Protein AF-A0A966RBQ0-F1 (afdb_monomer_lite)

Secondary structure (DSSP, 8-state):
------------PPPHHHHHHHHHHHHHHHHHHHHHHS-HHHHHHHHHHHHHHHHHEETTTTEE----TT---HHHHHHHHHHHHHTT--GGGS-HHHHHHHHHHH-TTGGGGGT--GGGG-PPPP-

pLDDT: mean 72.04, std 16.11, range [38.69, 93.88]

Structure (mmCIF, N/CA/C/O backbone):
data_AF-A0A966RBQ0-F1
#
_entry.id   AF-A0A966RBQ0-F1
#
loop_
_atom_site.group_PDB
_atom_site.id
_atom_site.type_symbol
_atom_site.label_atom_id
_atom_site.label_alt_id
_atom_site.label_comp_id
_atom_site.label_asym_id
_atom_site.label_entity_id
_atom_site.label_seq_id
_atom_site.pdbx_PDB_ins_code
_atom_site.Cartn_x
_atom_site.Cartn_y
_atom_site.Cartn_z
_atom_site.occupancy
_atom_site.B_iso_or_equiv
_atom_site.auth_seq_id
_atom_site.auth_comp_id
_atom_site.auth_asym_id
_atom_site.auth_atom_id
_atom_site.pdbx_PDB_model_num
ATOM 1 N N . MET A 1 1 ? 1.051 42.892 -63.790 1.00 42.59 1 MET A N 1
ATOM 2 C CA . MET A 1 1 ? 1.533 41.496 -63.712 1.00 42.59 1 MET A CA 1
ATOM 3 C C . MET A 1 1 ? 2.844 41.574 -62.941 1.00 42.59 1 MET A C 1
ATOM 5 O O . MET A 1 1 ? 3.764 42.175 -63.461 1.00 42.59 1 MET A O 1
ATOM 9 N N . GLN A 1 2 ? 2.774 41.602 -61.606 1.00 45.09 2 GLN A N 1
ATOM 10 C CA . GLN A 1 2 ? 2.936 40.463 -60.684 1.00 45.09 2 GLN A CA 1
ATOM 11 C C . GLN A 1 2 ?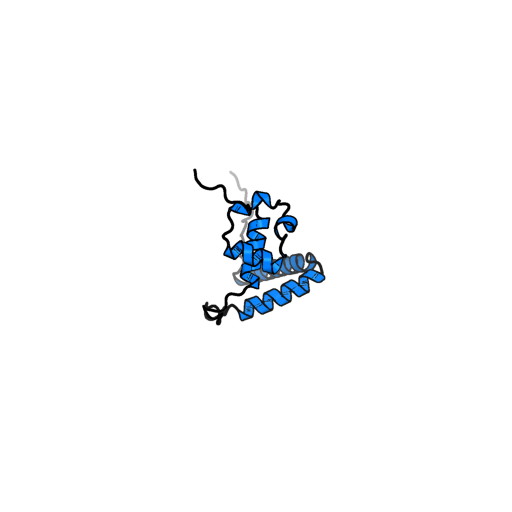 4.239 39.694 -60.913 1.00 45.09 2 GLN A C 1
ATOM 13 O O . GLN A 1 2 ? 4.284 38.863 -61.804 1.00 45.09 2 GLN A O 1
ATOM 18 N N . ASP A 1 3 ? 5.225 39.946 -60.051 1.00 44.16 3 ASP A N 1
ATOM 19 C CA . ASP A 1 3 ? 6.292 39.003 -59.716 1.00 44.16 3 ASP A CA 1
ATOM 20 C C . ASP A 1 3 ? 6.643 39.190 -58.233 1.00 44.16 3 ASP A C 1
ATOM 22 O O . ASP A 1 3 ? 7.469 40.015 -57.848 1.00 44.16 3 ASP A O 1
ATOM 26 N N . THR A 1 4 ? 5.945 38.456 -57.369 1.00 47.06 4 THR A N 1
ATOM 27 C CA . THR A 1 4 ? 6.317 38.262 -55.963 1.00 47.06 4 THR A CA 1
ATOM 28 C C . THR A 1 4 ? 6.959 36.888 -55.837 1.00 47.06 4 THR A C 1
ATOM 30 O O . THR A 1 4 ? 6.258 35.886 -55.707 1.00 47.06 4 THR A O 1
ATOM 33 N N . GLN A 1 5 ? 8.292 36.831 -55.872 1.00 46.62 5 GLN A N 1
ATOM 34 C CA . GLN A 1 5 ? 9.033 35.660 -55.404 1.00 46.62 5 GLN A CA 1
ATOM 35 C C . GLN A 1 5 ? 9.070 35.688 -53.871 1.00 46.62 5 GLN A C 1
ATOM 37 O O . GLN A 1 5 ? 9.837 36.435 -53.268 1.00 46.62 5 GLN A O 1
ATOM 42 N N . GLY A 1 6 ? 8.208 34.895 -53.236 1.00 47.06 6 GLY A N 1
ATOM 43 C CA . GLY A 1 6 ? 8.361 34.538 -51.825 1.00 47.06 6 GLY A CA 1
ATOM 44 C C . GLY A 1 6 ? 9.437 33.454 -51.673 1.00 47.06 6 GLY A C 1
ATOM 45 O O . GLY A 1 6 ? 9.530 32.581 -52.539 1.00 47.06 6 GLY A O 1
ATOM 46 N N . PRO A 1 7 ? 10.265 33.476 -50.612 1.00 49.62 7 PRO A N 1
ATOM 47 C CA . PRO A 1 7 ? 11.301 32.470 -50.422 1.00 49.62 7 PRO A CA 1
ATOM 48 C C . PRO A 1 7 ? 10.670 31.096 -50.168 1.00 49.62 7 PRO A C 1
ATOM 50 O O . PRO A 1 7 ? 9.808 30.942 -49.300 1.00 49.62 7 PRO A O 1
ATOM 53 N N . LEU A 1 8 ? 11.122 30.094 -50.929 1.00 49.16 8 LEU A N 1
ATOM 54 C CA . LEU A 1 8 ? 10.818 28.689 -50.684 1.00 49.16 8 LEU A CA 1
ATOM 55 C C . LEU A 1 8 ? 11.269 28.325 -49.265 1.00 49.16 8 LEU A C 1
ATOM 57 O O . LEU A 1 8 ? 12.461 28.199 -48.989 1.00 49.16 8 LEU A O 1
ATOM 61 N N . PHE A 1 9 ? 10.307 28.107 -48.370 1.00 48.16 9 PHE A N 1
ATOM 62 C CA . PHE A 1 9 ? 10.542 27.376 -47.133 1.00 48.16 9 PHE A CA 1
ATOM 63 C C . PHE A 1 9 ? 10.819 25.912 -47.489 1.00 48.16 9 PHE A C 1
ATOM 65 O O . PHE A 1 9 ? 9.930 25.065 -47.493 1.00 48.16 9 PHE A O 1
ATOM 72 N N . THR A 1 10 ? 12.071 25.596 -47.812 1.00 53.19 10 THR A N 1
ATOM 73 C CA . THR A 1 10 ? 12.565 24.220 -47.777 1.00 53.19 10 THR A CA 1
ATOM 74 C C . THR A 1 10 ? 12.598 23.773 -46.321 1.00 53.19 10 THR A C 1
ATOM 76 O O . THR A 1 10 ? 13.560 24.028 -45.597 1.00 53.19 10 THR A O 1
ATOM 79 N N . THR A 1 11 ? 11.535 23.111 -45.869 1.00 55.78 11 THR A N 1
ATOM 80 C CA . THR A 1 11 ? 11.559 22.335 -44.630 1.00 55.78 11 THR A CA 1
ATOM 81 C C . THR A 1 11 ? 12.583 21.216 -44.815 1.00 55.78 11 THR A C 1
ATOM 83 O O . THR A 1 11 ? 12.303 20.198 -45.447 1.00 55.78 11 THR A O 1
ATOM 86 N N . ARG A 1 12 ? 13.807 21.424 -44.314 1.00 57.25 12 ARG A N 1
ATOM 87 C CA . ARG A 1 12 ? 14.833 20.381 -44.218 1.00 57.25 12 ARG A CA 1
ATOM 88 C C . ARG A 1 12 ? 14.233 19.252 -43.378 1.00 57.25 12 ARG A C 1
ATOM 90 O O . ARG A 1 12 ? 14.052 19.426 -42.174 1.00 57.25 12 ARG A O 1
ATOM 97 N N . ARG A 1 13 ? 13.855 18.134 -44.012 1.00 58.31 13 ARG A N 1
ATOM 98 C CA . ARG A 1 13 ? 13.497 16.906 -43.289 1.00 58.31 13 ARG A CA 1
ATOM 99 C C . ARG A 1 13 ? 14.704 16.546 -42.426 1.00 58.31 13 ARG A C 1
ATOM 101 O O . ARG A 1 13 ? 15.787 16.347 -42.974 1.00 58.31 13 ARG A O 1
ATOM 108 N N . ARG A 1 14 ? 14.523 16.554 -41.104 1.00 60.62 14 ARG A N 1
ATOM 109 C CA . ARG A 1 14 ? 15.536 16.059 -40.168 1.00 60.62 14 ARG A CA 1
ATOM 110 C C . ARG A 1 14 ? 15.774 14.587 -40.468 1.00 60.62 14 ARG A C 1
ATOM 112 O O . ARG A 1 14 ? 14.853 13.878 -40.881 1.00 60.62 14 ARG A O 1
ATOM 119 N N . THR A 1 15 ? 17.022 14.161 -40.361 1.00 66.62 15 THR A N 1
ATOM 120 C CA . THR A 1 15 ? 17.368 12.754 -40.569 1.00 66.62 15 THR A CA 1
ATOM 121 C C . THR A 1 15 ? 16.897 11.940 -39.362 1.00 66.62 15 THR A C 1
ATOM 123 O O . THR A 1 15 ? 16.779 12.466 -38.257 1.00 66.62 15 THR A O 1
ATOM 126 N N . ALA A 1 16 ? 16.621 10.648 -39.556 1.00 63.25 16 ALA A N 1
ATOM 127 C CA . ALA A 1 16 ? 16.182 9.768 -38.468 1.00 63.25 16 ALA A CA 1
ATOM 128 C C . ALA A 1 16 ? 17.192 9.720 -37.298 1.00 63.25 16 ALA A C 1
ATOM 130 O O . ALA A 1 16 ? 16.798 9.546 -36.149 1.00 63.25 16 ALA A O 1
ATOM 131 N N . GLU A 1 17 ? 18.482 9.936 -37.579 1.00 64.56 17 GLU A N 1
ATOM 132 C CA . GLU A 1 17 ? 19.537 10.055 -36.563 1.00 64.56 17 GLU A CA 1
ATOM 133 C C . GLU A 1 17 ? 19.407 11.334 -35.721 1.00 64.56 17 GLU A C 1
ATOM 135 O O . GLU A 1 17 ? 19.485 11.267 -34.497 1.00 64.56 17 GLU A O 1
ATOM 140 N N . GLU A 1 18 ? 19.128 12.487 -36.341 1.00 68.56 18 GLU A N 1
ATOM 141 C CA . GLU A 1 18 ? 18.921 13.756 -35.623 1.00 68.56 18 GLU A CA 1
ATOM 142 C C . GLU A 1 18 ? 17.669 13.712 -34.728 1.00 68.56 18 GLU A C 1
ATOM 144 O O . GLU A 1 18 ? 17.636 14.315 -33.652 1.00 68.56 18 GLU A O 1
ATOM 149 N N . GLU A 1 19 ? 16.628 12.986 -35.149 1.00 67.06 19 GLU A N 1
ATOM 150 C CA . GLU A 1 19 ? 15.420 12.774 -34.346 1.00 67.06 19 GLU A CA 1
ATOM 151 C C . GLU A 1 19 ? 15.675 11.839 -33.157 1.00 67.06 19 GLU A C 1
ATOM 153 O O . GLU A 1 19 ? 15.231 12.140 -32.046 1.00 67.06 19 GLU A O 1
ATOM 158 N N . ALA A 1 20 ? 16.434 10.756 -33.350 1.00 67.25 20 ALA A N 1
ATOM 159 C CA . ALA A 1 20 ? 16.809 9.837 -32.276 1.00 67.25 20 ALA A CA 1
ATOM 160 C C . ALA A 1 20 ? 17.704 10.511 -31.218 1.00 67.25 20 ALA A C 1
ATOM 162 O O . ALA A 1 20 ? 17.484 10.352 -30.012 1.00 67.25 20 ALA A O 1
ATOM 163 N N . GLU A 1 21 ? 18.671 11.332 -31.639 1.00 72.88 21 GLU A N 1
ATOM 164 C CA . GLU A 1 21 ? 19.503 12.116 -30.718 1.00 72.88 21 GLU A CA 1
ATOM 165 C C . GLU A 1 21 ? 18.686 13.157 -29.944 1.00 72.88 21 GLU A C 1
ATOM 167 O O . GLU A 1 21 ? 18.880 13.337 -28.737 1.00 72.88 21 GLU A O 1
ATOM 172 N N . MET A 1 22 ? 17.740 13.830 -30.608 1.00 72.81 22 MET A N 1
ATOM 173 C CA . MET A 1 22 ? 16.855 14.800 -29.962 1.00 72.81 22 MET A CA 1
ATOM 174 C C . MET A 1 22 ? 15.940 14.132 -28.928 1.00 72.81 22 MET A C 1
ATOM 176 O O . MET A 1 22 ? 15.778 14.665 -27.830 1.00 72.81 22 MET A O 1
ATOM 180 N N . GLN A 1 23 ? 15.389 12.956 -29.240 1.00 66.81 23 GLN A N 1
ATOM 181 C CA . GLN A 1 23 ? 14.583 12.171 -28.300 1.00 66.81 23 GLN A CA 1
ATOM 182 C C . GLN A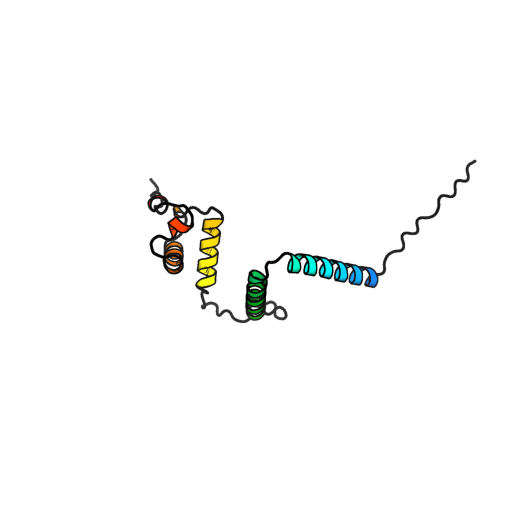 1 23 ? 15.401 11.721 -27.089 1.00 66.81 23 GLN A C 1
ATOM 184 O O . GLN A 1 23 ? 14.935 11.849 -25.957 1.00 66.81 23 GLN A O 1
ATOM 189 N N . THR A 1 24 ? 16.637 11.267 -27.311 1.00 76.12 24 THR A N 1
ATOM 190 C CA . THR A 1 24 ? 17.539 10.845 -26.231 1.00 76.12 24 THR A CA 1
ATOM 191 C C . THR A 1 24 ? 17.841 12.011 -25.292 1.00 76.12 24 THR A C 1
ATOM 193 O O . THR A 1 24 ? 17.662 11.896 -24.082 1.00 76.12 24 THR A O 1
ATOM 196 N N . ARG A 1 25 ? 18.199 13.180 -25.841 1.00 74.38 25 ARG A N 1
ATOM 197 C CA . ARG A 1 25 ? 18.464 14.389 -25.043 1.00 74.38 25 ARG A CA 1
ATOM 198 C C . ARG A 1 25 ? 17.241 14.876 -24.274 1.00 74.38 25 ARG A C 1
ATOM 200 O O . ARG A 1 25 ? 17.375 15.303 -23.131 1.00 74.38 25 ARG A O 1
ATOM 207 N N . PHE A 1 26 ? 16.063 14.808 -24.888 1.00 72.19 26 PHE A N 1
ATOM 208 C CA . PHE A 1 26 ? 14.809 15.170 -24.237 1.00 72.19 26 PHE A CA 1
ATOM 209 C C . PHE A 1 26 ? 14.512 14.253 -23.042 1.00 72.19 26 PHE A C 1
ATOM 211 O O . PHE A 1 26 ? 14.199 14.736 -21.952 1.00 72.19 26 PHE A O 1
ATOM 218 N N . PHE A 1 27 ? 14.696 12.941 -23.210 1.00 70.19 27 PHE A N 1
ATOM 219 C CA . PHE A 1 27 ? 14.564 11.973 -22.122 1.00 70.19 27 PHE A CA 1
ATOM 220 C C . PHE A 1 27 ? 15.582 12.206 -21.002 1.00 70.19 27 PHE A C 1
ATOM 222 O O . PHE A 1 27 ? 15.218 12.171 -19.826 1.00 70.19 27 PHE A O 1
ATOM 229 N N . GLU A 1 28 ? 16.838 12.493 -21.347 1.00 74.56 28 GLU A N 1
ATOM 230 C CA . GLU A 1 28 ? 17.899 12.812 -20.386 1.00 74.56 28 GLU A CA 1
ATOM 231 C C . GLU A 1 28 ? 17.526 14.034 -19.529 1.00 74.56 28 GLU A C 1
ATOM 233 O O . GLU A 1 28 ? 17.679 14.020 -18.306 1.00 74.56 28 GLU A O 1
ATOM 238 N N . GLN A 1 29 ? 16.968 15.072 -20.160 1.00 75.81 29 GLN A N 1
ATOM 239 C CA . GLN A 1 29 ? 16.522 16.292 -19.487 1.00 75.81 29 GLN A CA 1
ATOM 240 C C . GLN A 1 29 ? 15.366 16.034 -18.519 1.00 75.81 29 GLN A C 1
ATOM 242 O O . GLN A 1 29 ? 15.409 16.486 -17.372 1.00 75.81 29 GLN A O 1
ATOM 247 N N . ILE A 1 30 ? 14.351 15.281 -18.953 1.00 72.56 30 ILE A N 1
ATOM 248 C CA . ILE A 1 30 ? 13.219 14.907 -18.095 1.00 72.56 30 ILE A CA 1
ATOM 249 C C . ILE A 1 30 ? 13.707 14.074 -16.914 1.00 72.56 30 ILE A C 1
ATOM 251 O O . ILE A 1 30 ? 13.335 14.342 -15.772 1.00 72.56 30 ILE A O 1
ATOM 255 N N . ARG A 1 31 ? 14.583 13.098 -17.171 1.00 69.12 31 ARG A N 1
ATOM 256 C CA . ARG A 1 31 ? 15.158 12.240 -16.136 1.00 69.12 31 ARG A CA 1
ATOM 257 C C . ARG A 1 31 ? 15.913 13.057 -15.092 1.00 69.12 31 ARG A C 1
ATOM 259 O O . ARG A 1 31 ? 15.711 12.839 -13.902 1.00 69.12 31 ARG A O 1
ATOM 266 N N . GLN A 1 32 ? 16.767 13.988 -15.509 1.00 73.75 32 GLN A N 1
ATOM 267 C CA . GLN A 1 32 ? 17.524 14.829 -14.578 1.00 73.75 32 GLN A CA 1
ATOM 268 C C . GLN A 1 32 ? 16.607 15.740 -13.764 1.00 73.75 32 GLN A C 1
ATOM 270 O O . GLN A 1 32 ? 16.759 15.832 -12.549 1.00 73.75 32 GLN A O 1
ATOM 275 N N . SER A 1 33 ? 15.615 16.361 -14.408 1.00 72.12 33 SER A N 1
ATOM 276 C CA . SER A 1 33 ? 14.630 17.193 -13.715 1.00 72.12 33 SER A CA 1
ATOM 277 C C . SER A 1 33 ? 13.843 16.391 -12.676 1.00 72.12 33 SER A C 1
ATOM 279 O O . SER A 1 33 ? 13.669 16.849 -11.550 1.00 72.12 33 SER A O 1
ATOM 281 N N . ALA A 1 34 ? 13.407 15.180 -13.032 1.00 68.12 34 ALA A N 1
ATOM 282 C CA . ALA A 1 34 ? 12.696 14.293 -12.121 1.00 68.12 34 ALA A CA 1
ATOM 283 C C . ALA A 1 34 ? 13.587 13.885 -10.940 1.00 68.12 34 ALA A C 1
ATOM 285 O O . ALA A 1 34 ? 13.179 14.032 -9.793 1.00 68.12 34 ALA A O 1
ATOM 286 N N . MET A 1 35 ? 14.828 13.454 -11.193 1.00 67.06 35 MET A N 1
ATOM 287 C CA . MET A 1 35 ? 15.760 13.045 -10.132 1.00 67.06 35 MET A CA 1
ATOM 288 C C . MET A 1 35 ? 16.128 14.188 -9.182 1.00 67.06 35 MET A C 1
ATOM 290 O O . MET A 1 35 ? 16.258 13.955 -7.986 1.00 67.06 35 MET A O 1
ATOM 294 N N . ASN A 1 36 ? 16.240 15.418 -9.685 1.00 74.81 36 ASN A N 1
ATOM 295 C CA . ASN A 1 36 ? 16.536 16.592 -8.860 1.00 74.81 36 ASN A CA 1
ATOM 296 C C . ASN A 1 36 ? 15.336 17.057 -8.023 1.00 74.81 36 ASN A C 1
ATOM 298 O O . ASN A 1 36 ? 15.516 17.777 -7.045 1.00 74.81 36 ASN A O 1
ATOM 302 N N . SER A 1 37 ? 14.117 16.672 -8.409 1.00 72.88 37 SER A N 1
ATOM 303 C CA . SER A 1 37 ? 12.890 17.009 -7.677 1.00 72.88 37 SER A CA 1
ATOM 304 C C . SER A 1 37 ? 12.570 16.034 -6.539 1.00 72.88 37 SER A C 1
ATOM 306 O O . SER A 1 37 ? 11.696 16.311 -5.720 1.00 72.88 37 SER A O 1
ATOM 308 N N . ILE A 1 38 ? 13.273 14.898 -6.478 1.00 72.19 38 ILE A N 1
ATOM 309 C CA . ILE A 1 38 ? 13.054 13.861 -5.471 1.00 72.19 38 ILE A CA 1
ATOM 310 C C . ILE A 1 38 ? 13.946 14.144 -4.253 1.00 72.19 38 ILE A C 1
ATOM 312 O O . ILE A 1 38 ? 15.164 14.267 -4.407 1.00 72.19 38 ILE A O 1
ATOM 316 N N . PRO A 1 39 ? 13.383 14.215 -3.034 1.00 71.88 39 PRO A N 1
ATOM 317 C CA . PRO A 1 39 ? 14.178 14.388 -1.825 1.00 71.88 39 PRO A CA 1
ATOM 318 C C . PRO A 1 39 ? 15.148 13.210 -1.618 1.00 71.88 39 PRO A C 1
ATOM 320 O O . PRO A 1 39 ? 14.820 12.071 -1.968 1.00 71.88 39 PRO A O 1
ATOM 323 N N . PRO A 1 40 ? 16.335 13.438 -1.030 1.00 69.25 40 PRO A N 1
ATOM 324 C CA . PRO A 1 40 ? 17.401 12.436 -0.951 1.00 69.25 40 PRO A CA 1
ATOM 325 C C . PRO A 1 40 ? 16.990 11.148 -0.219 1.00 69.25 40 PRO A C 1
ATOM 327 O O . PRO A 1 40 ? 17.440 10.066 -0.594 1.00 69.25 40 PRO A O 1
ATOM 330 N N . GLU A 1 41 ? 16.080 11.236 0.751 1.00 68.62 41 GLU A N 1
ATOM 331 C CA . GLU A 1 41 ? 15.489 10.081 1.445 1.00 68.62 41 GLU A CA 1
ATOM 332 C C . GLU A 1 41 ? 14.663 9.153 0.532 1.00 68.62 41 GLU A C 1
ATOM 334 O O . GLU A 1 41 ? 14.634 7.939 0.728 1.00 68.62 41 GLU A O 1
ATOM 339 N N . HIS A 1 42 ? 14.049 9.687 -0.525 1.00 59.78 42 HIS A N 1
ATOM 340 C CA . HIS A 1 42 ? 13.230 8.917 -1.464 1.00 59.78 42 HIS A CA 1
ATOM 341 C C . HIS A 1 42 ? 14.045 8.309 -2.614 1.00 59.78 42 HIS A C 1
ATOM 343 O O . HIS A 1 42 ? 13.606 7.337 -3.231 1.00 59.78 42 HIS A O 1
ATOM 349 N N . ILE A 1 43 ? 15.253 8.821 -2.878 1.00 69.12 43 ILE A N 1
ATOM 350 C CA . ILE A 1 43 ? 16.159 8.280 -3.905 1.00 69.12 43 ILE A CA 1
ATOM 351 C C . ILE A 1 43 ? 16.613 6.866 -3.533 1.00 69.12 43 ILE A C 1
ATOM 353 O O . ILE A 1 43 ? 16.698 5.988 -4.393 1.00 69.12 43 ILE A O 1
ATOM 357 N N . GLU A 1 44 ? 16.894 6.621 -2.253 1.00 68.12 44 GLU A N 1
ATOM 358 C CA . GLU A 1 44 ? 17.305 5.297 -1.783 1.00 68.12 44 GLU A CA 1
ATOM 359 C C . GLU A 1 44 ? 16.159 4.280 -1.889 1.00 68.12 44 GLU A C 1
ATOM 361 O O . GLU A 1 44 ? 16.369 3.133 -2.291 1.00 68.12 44 GLU A O 1
ATOM 366 N N . HIS A 1 45 ? 14.931 4.723 -1.609 1.00 63.78 45 HIS A N 1
ATOM 367 C CA . HIS A 1 45 ? 13.730 3.908 -1.759 1.00 63.78 45 HIS A CA 1
ATOM 368 C C . HIS A 1 45 ? 13.452 3.576 -3.232 1.00 63.78 45 HIS A C 1
ATOM 370 O O . HIS A 1 45 ? 13.172 2.425 -3.563 1.00 63.78 45 HIS A O 1
ATOM 376 N N . LEU A 1 46 ? 13.626 4.549 -4.133 1.00 66.00 46 LEU A N 1
ATOM 377 C CA . LEU A 1 46 ? 13.475 4.354 -5.576 1.00 66.00 46 LEU A CA 1
ATOM 378 C C . LEU A 1 46 ? 14.514 3.372 -6.140 1.00 66.00 46 LEU A C 1
ATOM 380 O O . LEU A 1 46 ? 14.175 2.531 -6.969 1.00 66.00 46 LEU A O 1
ATOM 384 N N . LYS A 1 47 ? 15.764 3.431 -5.661 1.00 69.69 47 LYS A N 1
ATOM 385 C CA . LYS A 1 47 ? 16.813 2.465 -6.032 1.00 69.69 47 LYS A CA 1
ATOM 386 C C . LYS A 1 47 ? 16.469 1.050 -5.570 1.00 69.69 47 LYS A C 1
ATOM 388 O O . LYS A 1 47 ? 16.505 0.127 -6.376 1.00 69.69 47 LYS A O 1
ATOM 393 N N . LYS A 1 48 ? 16.063 0.889 -4.305 1.00 70.38 48 LYS A N 1
ATOM 394 C CA . LYS A 1 48 ? 15.628 -0.408 -3.757 1.00 70.38 48 LYS A CA 1
ATOM 395 C C . LYS A 1 48 ? 14.414 -0.969 -4.502 1.00 70.38 48 LYS A C 1
ATOM 397 O O . LYS A 1 48 ? 14.349 -2.173 -4.739 1.00 70.38 48 LYS A O 1
ATOM 402 N N . PHE A 1 49 ? 13.472 -0.108 -4.884 1.00 68.19 49 PHE A N 1
ATOM 403 C CA . PHE A 1 49 ? 12.317 -0.486 -5.693 1.00 68.19 49 PHE A CA 1
ATOM 404 C C . PHE A 1 49 ? 12.730 -0.938 -7.099 1.00 68.19 49 PHE A C 1
ATOM 406 O O . PHE A 1 49 ? 12.308 -2.005 -7.533 1.00 68.19 49 PHE A O 1
ATOM 413 N N . GLY A 1 50 ? 13.599 -0.184 -7.780 1.00 63.44 50 GLY A N 1
ATOM 414 C CA . GLY A 1 50 ? 14.119 -0.548 -9.102 1.00 63.44 50 GLY A CA 1
ATOM 415 C C . GLY A 1 50 ? 14.861 -1.887 -9.099 1.00 63.44 50 GLY A C 1
ATOM 416 O O . GLY A 1 50 ? 14.630 -2.715 -9.978 1.00 63.44 50 GLY A O 1
ATOM 417 N N . ASP A 1 51 ? 15.677 -2.138 -8.072 1.00 66.19 51 ASP A N 1
ATOM 418 C CA . ASP A 1 51 ? 16.388 -3.410 -7.901 1.00 66.19 51 ASP A CA 1
ATOM 419 C C . ASP A 1 51 ? 15.435 -4.588 -7.665 1.00 66.19 51 ASP A C 1
ATOM 421 O O . ASP A 1 51 ? 15.656 -5.675 -8.202 1.00 66.19 51 ASP A O 1
ATOM 425 N N . LYS A 1 52 ? 14.367 -4.392 -6.879 1.00 63.44 52 LYS A N 1
ATOM 426 C CA . LYS A 1 52 ? 13.319 -5.408 -6.710 1.00 63.44 52 LYS A CA 1
ATOM 427 C C . LYS A 1 52 ? 12.597 -5.656 -8.033 1.00 63.44 52 LYS A C 1
ATOM 429 O O . LYS A 1 52 ? 12.550 -6.792 -8.483 1.00 63.44 52 LYS A O 1
ATOM 434 N N . PHE A 1 53 ? 12.143 -4.598 -8.697 1.00 61.47 53 PHE A N 1
ATOM 435 C CA . PHE A 1 53 ? 11.393 -4.668 -9.949 1.00 61.47 53 PHE A CA 1
ATOM 436 C C . PHE A 1 53 ? 12.159 -5.394 -11.068 1.00 61.47 53 PHE A C 1
ATOM 438 O O . PHE A 1 53 ? 11.613 -6.285 -11.716 1.00 61.47 53 PHE A O 1
ATOM 445 N N . HIS A 1 54 ? 13.447 -5.085 -11.253 1.00 59.84 54 HIS A N 1
ATOM 446 C CA . HIS A 1 54 ? 14.291 -5.758 -12.249 1.00 59.84 54 HIS A CA 1
ATOM 447 C C . HIS A 1 54 ? 14.598 -7.222 -11.918 1.00 59.84 54 HIS A C 1
ATOM 449 O O . HIS A 1 54 ? 14.905 -7.999 -12.819 1.00 59.84 54 HIS A O 1
ATOM 455 N N . ARG A 1 55 ? 14.533 -7.621 -10.643 1.00 61.50 55 ARG A N 1
ATOM 456 C CA . ARG A 1 55 ? 14.658 -9.032 -10.249 1.00 61.50 55 ARG A CA 1
ATOM 457 C C . ARG A 1 55 ? 13.354 -9.795 -10.466 1.00 61.50 55 ARG A C 1
ATOM 459 O O . ARG A 1 55 ? 13.409 -10.958 -10.849 1.00 61.50 55 ARG A O 1
ATOM 466 N N . SER A 1 56 ? 12.217 -9.138 -10.256 1.00 54.41 56 SER A N 1
ATOM 467 C CA . SER A 1 56 ? 10.876 -9.707 -10.430 1.00 54.41 56 SER A CA 1
ATOM 468 C C . SER A 1 56 ? 10.480 -9.893 -11.896 1.00 54.41 56 SER A C 1
ATOM 470 O O . SER A 1 56 ? 9.653 -10.750 -12.207 1.00 54.41 56 SER A O 1
ATOM 472 N N . PHE A 1 57 ? 11.043 -9.094 -12.807 1.00 49.25 57 PHE A N 1
ATOM 473 C CA . PHE A 1 57 ? 10.609 -9.044 -14.200 1.00 49.25 57 PHE A CA 1
ATOM 474 C C . PHE A 1 57 ? 11.769 -9.265 -15.172 1.00 49.25 57 PHE A C 1
ATOM 476 O O . PHE A 1 57 ? 12.675 -8.439 -15.284 1.00 49.25 57 PHE A O 1
ATOM 483 N N . ASP A 1 58 ? 11.729 -10.378 -15.906 1.00 56.22 58 ASP A N 1
ATOM 484 C CA . ASP A 1 58 ? 12.685 -10.638 -16.976 1.00 56.22 58 ASP A CA 1
ATOM 485 C C . ASP A 1 58 ? 12.201 -9.983 -18.266 1.00 56.22 58 ASP A C 1
ATOM 487 O O . ASP A 1 58 ? 11.338 -10.501 -18.978 1.00 56.22 58 ASP A O 1
ATOM 491 N N . VAL A 1 59 ? 12.751 -8.801 -18.541 1.00 59.66 59 VAL A N 1
ATOM 492 C CA . VAL A 1 59 ? 12.382 -7.974 -19.695 1.00 59.66 59 VAL A CA 1
ATOM 493 C C . VAL A 1 59 ? 12.695 -8.687 -21.015 1.00 59.66 59 VAL A C 1
ATOM 495 O O . VAL A 1 59 ? 11.966 -8.498 -21.985 1.00 59.66 59 VAL A O 1
ATOM 498 N N . GLU A 1 60 ? 13.723 -9.542 -21.056 1.00 57.88 60 GLU A N 1
ATOM 499 C CA . GLU A 1 60 ? 14.087 -10.282 -22.271 1.00 57.88 60 GLU A CA 1
ATOM 500 C C . GLU A 1 60 ? 13.163 -11.473 -22.538 1.00 57.88 60 GLU A C 1
ATOM 502 O O . GLU A 1 60 ? 12.856 -11.771 -23.690 1.00 57.88 60 GLU A O 1
ATOM 507 N N . ALA A 1 61 ? 12.677 -12.131 -21.484 1.00 58.69 61 ALA A N 1
ATOM 508 C CA . ALA A 1 61 ? 11.779 -13.276 -21.610 1.00 58.69 61 ALA A CA 1
ATOM 509 C C . ALA A 1 61 ? 10.288 -12.888 -21.660 1.00 58.69 61 ALA A C 1
ATOM 511 O O . ALA A 1 61 ? 9.451 -13.764 -21.875 1.00 58.69 61 ALA A O 1
ATOM 512 N N . GLN A 1 62 ? 9.941 -11.610 -21.430 1.00 53.72 62 GLN A N 1
ATOM 513 C CA . GLN A 1 62 ? 8.566 -11.137 -21.174 1.00 53.72 62 GLN A CA 1
ATOM 514 C C . GLN A 1 62 ? 7.816 -11.994 -20.138 1.00 53.72 62 GLN A C 1
ATOM 516 O O . GLN A 1 62 ? 6.597 -12.162 -20.200 1.00 53.72 62 GLN A O 1
ATOM 521 N N . GLN A 1 63 ? 8.548 -12.566 -19.187 1.00 50.03 63 GLN A N 1
ATOM 522 C CA . GLN A 1 63 ? 8.009 -13.432 -18.151 1.00 50.03 63 GLN A CA 1
ATOM 523 C C . GLN A 1 63 ? 8.508 -12.924 -16.806 1.00 50.03 63 GLN A C 1
ATOM 525 O O . GLN A 1 63 ? 9.683 -12.593 -16.646 1.00 50.03 63 GLN A O 1
ATOM 530 N N . SER A 1 64 ? 7.619 -12.857 -15.818 1.00 52.53 64 SER A N 1
ATOM 531 C CA . SER A 1 64 ? 8.043 -12.637 -14.439 1.00 52.53 64 SER A CA 1
ATOM 532 C C . SER A 1 64 ? 8.968 -13.791 -14.052 1.00 52.53 64 SER A C 1
ATOM 534 O O . SER A 1 64 ? 8.555 -14.954 -14.069 1.00 52.53 64 SER A O 1
ATOM 536 N N . ARG A 1 65 ? 10.240 -13.489 -13.766 1.00 50.53 65 ARG A N 1
ATOM 537 C CA . ARG A 1 65 ? 11.246 -14.481 -13.370 1.00 50.53 65 ARG A CA 1
ATOM 538 C C . ARG A 1 65 ? 10.880 -14.942 -11.964 1.00 50.53 65 ARG A C 1
ATOM 540 O O . ARG A 1 65 ? 11.317 -14.355 -10.990 1.00 50.53 65 ARG A O 1
ATOM 547 N N . HIS A 1 66 ? 10.030 -15.962 -11.881 1.00 46.03 66 HIS A N 1
ATOM 548 C CA . HIS A 1 66 ? 9.693 -16.668 -10.649 1.00 46.03 66 HIS A CA 1
ATOM 549 C C . HIS A 1 66 ? 9.447 -15.757 -9.428 1.00 46.03 66 HIS A C 1
ATOM 551 O O . HIS A 1 66 ? 10.232 -15.749 -8.486 1.00 46.03 66 HIS A O 1
ATOM 557 N N . THR A 1 67 ? 8.279 -15.122 -9.361 1.00 45.50 67 THR A N 1
ATOM 558 C CA . THR A 1 67 ? 7.522 -15.270 -8.113 1.00 45.50 67 THR A CA 1
ATOM 559 C C . THR A 1 67 ? 6.824 -16.604 -8.289 1.00 45.50 67 THR A C 1
ATOM 561 O O . THR A 1 67 ? 6.043 -16.776 -9.228 1.00 45.50 67 THR A O 1
ATOM 564 N N . SER A 1 68 ? 7.198 -17.616 -7.510 1.00 47.22 68 SER A N 1
ATOM 565 C CA . SER A 1 68 ? 6.440 -18.865 -7.532 1.00 47.22 68 SER A CA 1
ATOM 566 C C . SER A 1 68 ? 4.960 -18.507 -7.352 1.00 47.22 68 SER A C 1
ATOM 568 O O . SER A 1 68 ? 4.638 -17.652 -6.534 1.00 47.22 68 SER A O 1
ATOM 570 N N . ALA A 1 69 ? 4.050 -19.111 -8.117 1.00 50.56 69 ALA A N 1
ATOM 571 C CA . ALA A 1 69 ? 2.615 -18.802 -8.047 1.00 50.56 69 ALA A CA 1
ATOM 572 C C . ALA A 1 69 ? 1.987 -19.016 -6.642 1.00 50.56 69 ALA A C 1
ATOM 574 O O . ALA A 1 69 ? 0.795 -18.796 -6.464 1.00 50.56 69 ALA A O 1
ATOM 575 N N . ASN A 1 70 ? 2.793 -19.438 -5.661 1.00 47.31 70 ASN A N 1
ATOM 576 C CA . ASN A 1 70 ? 2.448 -19.698 -4.271 1.00 47.31 70 ASN A CA 1
ATOM 577 C C . ASN A 1 70 ? 3.096 -18.725 -3.269 1.00 47.31 70 ASN A C 1
ATOM 579 O O . ASN A 1 70 ? 2.838 -18.850 -2.075 1.00 47.31 70 ASN A O 1
ATOM 583 N N . GLU A 1 71 ? 3.941 -17.788 -3.701 1.00 50.06 71 GLU A N 1
ATOM 584 C CA . GLU A 1 71 ? 4.543 -16.804 -2.800 1.00 50.06 71 GLU A CA 1
ATOM 585 C C . GLU A 1 71 ? 3.689 -15.538 -2.821 1.00 50.06 71 GLU A C 1
ATOM 587 O O . GLU A 1 71 ? 3.917 -14.601 -3.583 1.00 50.06 71 GLU A O 1
ATOM 592 N N . ILE A 1 72 ? 2.625 -15.559 -2.015 1.00 56.00 72 ILE A N 1
ATOM 593 C CA . ILE A 1 72 ? 1.847 -14.361 -1.707 1.00 56.00 72 ILE A CA 1
ATOM 594 C C . ILE A 1 72 ? 2.799 -13.408 -0.987 1.00 56.00 72 ILE A C 1
ATOM 596 O O . ILE A 1 72 ? 3.173 -13.650 0.161 1.00 56.00 72 ILE A O 1
ATOM 600 N N . VAL A 1 73 ? 3.199 -12.333 -1.662 1.00 70.06 73 VAL A N 1
ATOM 601 C CA . VAL A 1 73 ? 3.969 -11.262 -1.031 1.00 70.06 73 VAL A CA 1
ATOM 602 C C . VAL A 1 73 ? 2.998 -10.502 -0.128 1.00 70.06 73 VAL A C 1
ATOM 604 O O . VAL A 1 73 ? 2.198 -9.676 -0.581 1.00 70.06 73 VAL A O 1
ATOM 607 N N . LEU A 1 74 ? 3.005 -10.852 1.160 1.00 73.69 74 LEU A N 1
ATOM 608 C CA . LEU A 1 74 ? 2.129 -10.268 2.178 1.00 73.69 74 LEU A CA 1
ATOM 609 C C . LEU A 1 74 ? 2.282 -8.745 2.229 1.00 73.69 74 LEU A C 1
ATOM 611 O O . LEU A 1 74 ? 1.299 -8.034 2.418 1.00 73.69 74 LEU A O 1
ATOM 615 N N . GLU A 1 75 ? 3.490 -8.239 1.986 1.00 76.75 75 GLU A N 1
ATOM 616 C CA . GLU A 1 75 ? 3.789 -6.813 1.938 1.00 76.75 75 GLU A CA 1
ATOM 617 C C . GLU A 1 75 ? 3.101 -6.108 0.765 1.00 76.75 75 GLU A C 1
ATOM 619 O O . GLU A 1 75 ? 2.586 -5.005 0.935 1.00 76.75 75 GLU A O 1
ATOM 624 N N . GLU A 1 76 ? 3.056 -6.732 -0.415 1.00 79.44 76 GLU A N 1
ATOM 625 C CA . GLU A 1 76 ? 2.363 -6.172 -1.584 1.00 79.44 76 GLU A CA 1
ATOM 626 C C . GLU A 1 76 ? 0.850 -6.214 -1.392 1.00 79.44 76 GLU A C 1
ATOM 628 O O . GLU A 1 76 ? 0.158 -5.251 -1.720 1.00 79.44 76 GLU A O 1
ATOM 633 N N . SER A 1 77 ? 0.346 -7.297 -0.796 1.00 84.75 77 SER A N 1
ATOM 634 C CA . SER A 1 77 ? -1.074 -7.450 -0.471 1.00 84.75 77 SER A CA 1
ATOM 635 C C . SER A 1 77 ? -1.518 -6.397 0.548 1.00 84.75 77 SER A C 1
ATOM 637 O O . SER A 1 77 ? -2.510 -5.703 0.336 1.00 84.75 77 SER A O 1
ATOM 639 N N . LEU A 1 78 ? -0.740 -6.201 1.618 1.00 87.12 78 LEU A N 1
ATOM 640 C CA . LEU A 1 78 ? -0.977 -5.153 2.608 1.00 87.12 78 LEU A CA 1
ATOM 641 C C . LEU A 1 78 ? -0.924 -3.757 1.976 1.00 87.12 78 LEU A C 1
ATOM 643 O O . LEU A 1 78 ? -1.806 -2.935 2.231 1.00 87.12 78 LEU A O 1
ATOM 647 N N . ALA A 1 79 ? 0.088 -3.487 1.145 1.00 88.19 79 ALA A N 1
ATOM 648 C CA . ALA A 1 79 ? 0.231 -2.204 0.466 1.00 88.19 79 ALA A CA 1
ATOM 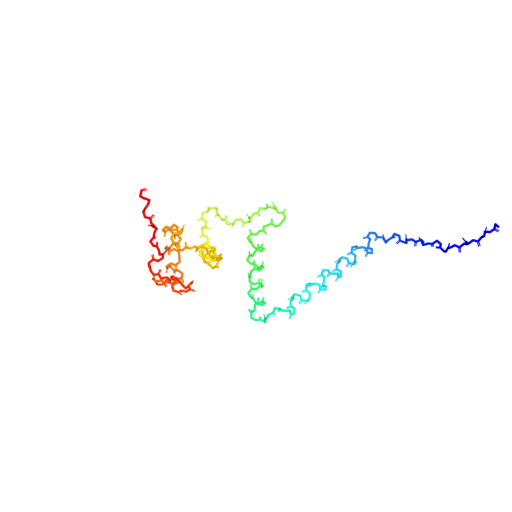649 C C . ALA A 1 79 ? -0.966 -1.919 -0.449 1.00 88.19 79 ALA A C 1
ATOM 651 O O . ALA A 1 79 ? -1.525 -0.826 -0.399 1.00 88.19 79 ALA A O 1
ATOM 652 N N . TYR A 1 80 ? -1.406 -2.908 -1.229 1.00 91.38 80 TYR A N 1
ATOM 653 C CA . TYR A 1 80 ? -2.565 -2.783 -2.107 1.00 91.38 80 TYR A CA 1
ATOM 654 C C . TYR A 1 80 ? -3.835 -2.417 -1.333 1.00 91.38 80 TYR A C 1
ATOM 656 O O . TYR A 1 80 ? -4.520 -1.451 -1.679 1.00 91.38 80 TYR A O 1
ATOM 664 N N . VAL A 1 81 ? -4.128 -3.148 -0.256 1.00 91.75 81 VAL A N 1
ATOM 665 C CA . VAL A 1 81 ? -5.323 -2.908 0.561 1.00 91.75 81 VAL A CA 1
ATOM 666 C C . VAL A 1 81 ? -5.254 -1.532 1.231 1.00 91.75 81 VAL A C 1
ATOM 668 O O . VAL A 1 81 ? -6.227 -0.778 1.197 1.00 91.75 81 VAL A O 1
ATOM 671 N N . ALA A 1 82 ? -4.097 -1.159 1.784 1.00 91.44 82 ALA A N 1
ATOM 672 C CA . ALA A 1 82 ? -3.903 0.147 2.408 1.00 91.44 82 ALA A CA 1
ATOM 673 C C . ALA A 1 82 ? -4.096 1.302 1.411 1.00 91.44 82 ALA A C 1
ATOM 675 O O . ALA A 1 82 ? -4.735 2.301 1.744 1.00 91.44 82 ALA A O 1
ATOM 676 N N . GLU A 1 83 ? -3.590 1.169 0.182 1.00 93.06 83 GLU A N 1
ATOM 677 C CA . GLU A 1 83 ? -3.794 2.169 -0.871 1.00 93.06 83 GLU A CA 1
ATOM 678 C C . GLU A 1 83 ? -5.259 2.250 -1.317 1.00 93.06 83 GLU A C 1
ATOM 680 O O . GLU A 1 83 ? -5.761 3.350 -1.540 1.00 93.06 83 GLU A O 1
ATOM 685 N N . CYS A 1 84 ? -5.991 1.132 -1.358 1.00 92.00 84 CYS A N 1
ATOM 686 C CA . CYS A 1 84 ? -7.427 1.156 -1.645 1.00 92.00 84 CYS A CA 1
ATOM 687 C C . CYS A 1 84 ? -8.202 1.965 -0.595 1.00 92.00 84 CYS A C 1
ATOM 689 O O . CYS A 1 84 ? -9.033 2.804 -0.952 1.00 92.00 84 CYS A O 1
ATOM 691 N N . VAL A 1 85 ? -7.906 1.767 0.694 1.00 93.00 85 VAL A N 1
ATOM 692 C CA . VAL A 1 85 ? -8.547 2.524 1.783 1.00 93.00 85 VAL A CA 1
ATOM 693 C C . VAL A 1 85 ? -8.199 4.014 1.696 1.00 93.00 85 VAL A C 1
ATOM 695 O O . VAL A 1 85 ? -9.092 4.857 1.805 1.00 93.00 85 VAL A O 1
ATOM 698 N N . LYS A 1 86 ? -6.934 4.361 1.410 1.00 91.25 86 LYS A N 1
ATOM 699 C CA . LYS A 1 86 ? -6.508 5.757 1.178 1.00 91.25 86 LYS A CA 1
ATOM 700 C C . LYS A 1 86 ? -7.175 6.390 -0.042 1.00 91.25 86 LYS A C 1
ATOM 702 O O . LYS A 1 86 ? -7.479 7.579 -0.016 1.00 91.25 86 LYS A O 1
ATOM 707 N N . ALA A 1 87 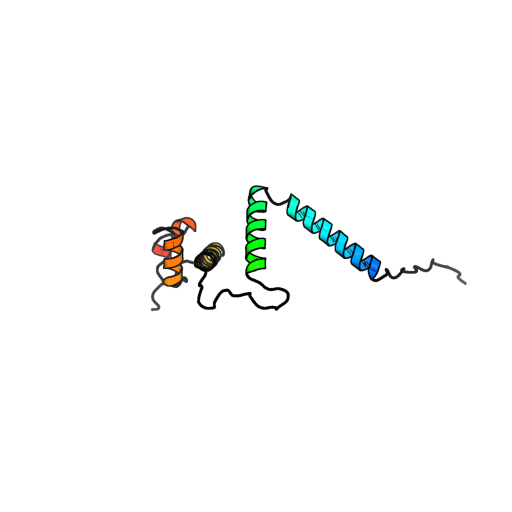? -7.426 5.609 -1.090 1.00 93.06 87 ALA A N 1
ATOM 708 C CA . ALA A 1 87 ? -8.133 6.050 -2.290 1.00 93.06 87 ALA A CA 1
ATOM 709 C C . ALA A 1 87 ? -9.644 6.266 -2.063 1.00 93.06 87 ALA A C 1
ATOM 711 O O . ALA A 1 87 ? -10.343 6.702 -2.978 1.00 93.06 87 ALA A O 1
ATOM 712 N N . GLY A 1 88 ? -10.150 5.992 -0.856 1.00 91.25 88 GLY A N 1
ATOM 713 C CA . GLY A 1 88 ? -11.544 6.215 -0.475 1.00 91.25 88 GLY A CA 1
ATOM 714 C C . GLY A 1 88 ? -12.399 4.949 -0.450 1.00 91.25 88 GLY A C 1
ATOM 715 O O . GLY A 1 88 ? -13.624 5.054 -0.353 1.00 91.25 88 GLY A O 1
ATOM 716 N N . LEU A 1 89 ? -11.801 3.753 -0.522 1.00 92.75 89 LEU A N 1
ATOM 717 C CA . LEU A 1 89 ? -12.538 2.519 -0.260 1.00 92.75 89 LEU A CA 1
ATOM 718 C C . LEU A 1 89 ? -12.942 2.476 1.216 1.00 92.75 89 LEU A C 1
ATOM 720 O O . LEU A 1 89 ? -12.108 2.372 2.114 1.00 92.75 89 LEU A O 1
ATOM 724 N N . HIS A 1 90 ? -14.245 2.541 1.466 1.00 93.88 90 HIS A N 1
ATOM 725 C CA . HIS A 1 90 ? -14.771 2.510 2.824 1.00 93.88 90 HIS A CA 1
ATOM 726 C C . HIS A 1 90 ? -14.552 1.119 3.468 1.00 93.88 90 HIS A C 1
ATOM 728 O O . HIS A 1 90 ? -14.913 0.116 2.843 1.00 93.88 90 HIS A O 1
ATOM 734 N N . PRO A 1 91 ? -14.071 1.026 4.728 1.00 92.50 91 PRO A N 1
ATOM 735 C CA . PRO A 1 91 ? -13.733 -0.234 5.409 1.00 92.50 91 PRO A CA 1
ATOM 736 C C . PRO A 1 91 ? -14.805 -1.330 5.390 1.00 92.50 91 PRO A C 1
ATOM 738 O O . PRO A 1 91 ? -14.492 -2.509 5.265 1.00 92.50 91 PRO A O 1
ATOM 741 N N . ARG A 1 92 ? -16.087 -0.955 5.453 1.00 92.00 92 ARG A N 1
ATOM 742 C CA . ARG A 1 92 ? -17.238 -1.859 5.272 1.00 92.00 92 ARG A CA 1
ATOM 743 C C . ARG A 1 92 ? -17.221 -2.733 4.010 1.00 92.00 92 ARG A C 1
ATOM 745 O O . ARG A 1 92 ? -17.978 -3.703 3.955 1.00 92.00 92 ARG A O 1
ATOM 752 N N . TYR A 1 93 ? -16.487 -2.330 2.971 1.00 90.88 93 TYR A N 1
ATOM 753 C CA . TYR A 1 93 ? -16.390 -3.058 1.704 1.00 90.88 93 TYR A CA 1
ATOM 754 C C . TYR A 1 93 ? -15.190 -3.997 1.651 1.00 90.88 93 TYR A C 1
ATOM 756 O O . TYR A 1 93 ? -15.116 -4.799 0.725 1.00 90.88 93 TYR A O 1
ATOM 764 N N . LEU A 1 94 ? -14.296 -3.926 2.638 1.00 90.56 94 LEU A N 1
ATOM 765 C CA . LEU A 1 94 ? -13.205 -4.875 2.768 1.00 90.56 94 LEU A CA 1
ATOM 766 C C . LEU A 1 94 ? -13.748 -6.246 3.161 1.00 90.56 94 LEU A C 1
ATOM 768 O O . LEU A 1 94 ? -14.652 -6.379 3.995 1.00 90.56 94 LEU A O 1
ATOM 772 N N . THR A 1 95 ? -13.156 -7.265 2.562 1.00 90.69 95 THR A N 1
ATOM 773 C CA . THR A 1 95 ? -13.290 -8.656 2.982 1.00 90.69 95 THR A CA 1
ATOM 774 C C . THR A 1 95 ? -12.615 -8.871 4.338 1.00 90.69 95 THR A C 1
ATOM 776 O O . THR A 1 95 ? -11.794 -8.070 4.784 1.00 90.69 95 THR A O 1
ATOM 779 N N . GLU A 1 96 ? -12.961 -9.960 5.024 1.00 89.50 96 GLU A N 1
ATOM 780 C CA . GLU A 1 96 ? -12.359 -10.268 6.328 1.00 89.50 96 GLU A CA 1
ATOM 781 C C . GLU A 1 96 ? -10.845 -10.510 6.221 1.00 89.50 96 GLU A C 1
ATOM 783 O O . GLU A 1 96 ? -10.098 -10.060 7.083 1.00 89.50 96 GLU A O 1
ATOM 788 N N . ASP A 1 97 ? -10.367 -11.118 5.133 1.00 89.00 97 ASP A N 1
ATOM 789 C CA . ASP A 1 97 ? -8.932 -11.337 4.911 1.00 89.00 97 ASP A CA 1
ATOM 790 C C . ASP A 1 97 ? -8.168 -10.015 4.753 1.00 89.00 97 ASP A C 1
ATOM 792 O O . ASP A 1 97 ? -7.090 -9.838 5.320 1.00 89.00 97 ASP A O 1
ATOM 796 N N . GLU A 1 98 ? -8.750 -9.043 4.049 1.00 90.56 98 GLU A N 1
ATOM 797 C CA . GLU A 1 98 ? -8.176 -7.702 3.903 1.00 90.56 98 GLU A CA 1
ATOM 798 C C . GLU A 1 98 ? -8.150 -6.943 5.236 1.00 90.56 98 GLU A C 1
ATOM 800 O O . GLU A 1 98 ? -7.177 -6.249 5.534 1.00 90.56 98 GLU A O 1
ATOM 805 N N . LYS A 1 99 ? -9.178 -7.110 6.078 1.00 90.81 99 LYS A N 1
ATOM 806 C CA . LYS A 1 99 ? -9.182 -6.551 7.438 1.00 90.81 99 LYS A CA 1
ATOM 807 C C . LYS A 1 99 ? -8.106 -7.193 8.308 1.00 90.81 99 LYS A C 1
ATOM 809 O O . LYS A 1 99 ? -7.414 -6.469 9.015 1.00 90.81 99 LYS A O 1
ATOM 814 N N . HIS A 1 100 ? -7.923 -8.513 8.228 1.00 89.69 100 HIS A N 1
ATOM 815 C CA . HIS A 1 100 ? -6.849 -9.206 8.943 1.00 89.69 100 HIS A CA 1
ATOM 816 C C . HIS A 1 100 ? -5.463 -8.760 8.470 1.00 89.69 100 HIS A C 1
ATOM 818 O O . HIS A 1 100 ? -4.566 -8.601 9.294 1.00 89.69 100 HIS A O 1
ATOM 824 N N . LEU A 1 101 ? -5.282 -8.508 7.169 1.00 89.19 101 LEU A N 1
ATOM 825 C CA . LEU A 1 101 ? -4.039 -7.942 6.641 1.00 89.19 101 LEU A CA 1
ATOM 826 C C . LEU A 1 101 ? -3.766 -6.560 7.238 1.00 89.19 101 LEU A C 1
ATOM 828 O O . LEU A 1 101 ? -2.671 -6.318 7.745 1.00 89.19 101 LEU A O 1
ATOM 832 N N . LEU A 1 102 ? -4.760 -5.668 7.238 1.00 90.12 102 LEU A N 1
ATOM 833 C CA . LEU A 1 102 ? -4.619 -4.341 7.840 1.00 90.12 102 LEU A CA 1
ATOM 834 C C . LEU A 1 102 ? -4.368 -4.417 9.348 1.00 90.12 102 LEU A C 1
ATOM 836 O O . LEU A 1 102 ? -3.516 -3.688 9.848 1.00 90.12 102 LEU A O 1
ATOM 840 N N . GLN A 1 103 ? -5.028 -5.334 10.054 1.00 90.31 103 GLN A N 1
ATOM 841 C CA . GLN A 1 103 ? -4.790 -5.584 11.473 1.00 90.31 103 GLN A CA 1
ATOM 842 C C . GLN A 1 103 ? -3.363 -6.084 11.734 1.00 90.31 103 GLN A C 1
ATOM 844 O O . GLN A 1 103 ? -2.696 -5.609 12.649 1.00 90.31 103 GLN A O 1
ATOM 849 N N . ALA A 1 104 ? -2.853 -6.996 10.905 1.00 86.00 104 ALA A N 1
ATOM 850 C CA . ALA A 1 104 ? -1.484 -7.490 11.013 1.00 86.00 104 ALA A CA 1
ATOM 851 C C . ALA A 1 104 ? -0.436 -6.399 10.721 1.00 86.00 104 ALA A C 1
ATOM 853 O O . ALA A 1 104 ? 0.642 -6.412 11.313 1.00 86.00 104 ALA A O 1
ATOM 854 N N . GLY A 1 105 ? -0.742 -5.457 9.821 1.00 86.88 105 GLY A N 1
ATOM 855 C CA . GLY A 1 105 ? 0.170 -4.382 9.422 1.00 86.88 105 GLY A CA 1
ATOM 856 C C . GLY A 1 105 ? 0.138 -3.130 10.307 1.00 86.88 105 GLY A C 1
ATOM 857 O O . GLY A 1 105 ? 1.180 -2.517 10.533 1.00 86.88 105 GLY A O 1
ATOM 858 N N . PHE A 1 106 ? -1.040 -2.739 10.794 1.00 87.81 106 PHE A N 1
ATOM 859 C CA . PHE A 1 106 ? -1.283 -1.470 11.495 1.00 87.81 106 PHE A CA 1
ATOM 860 C C . PHE A 1 106 ? -1.818 -1.652 12.926 1.00 87.81 106 PHE A C 1
ATOM 862 O O . PHE A 1 106 ? -1.951 -0.671 13.652 1.00 87.81 106 PHE A O 1
ATOM 869 N N . GLY A 1 107 ? -2.082 -2.889 13.358 1.00 90.25 107 GLY A N 1
ATOM 870 C CA . GLY A 1 107 ? -2.580 -3.219 14.693 1.00 90.25 107 GLY A CA 1
ATOM 871 C C . GLY A 1 107 ? -4.105 -3.284 14.793 1.00 90.25 107 GLY A C 1
ATOM 872 O O . GLY A 1 107 ? -4.831 -3.077 13.820 1.00 90.25 107 GLY A O 1
ATOM 873 N N . ASP A 1 108 ? -4.593 -3.575 16.000 1.00 90.69 108 ASP A N 1
ATOM 874 C CA . ASP A 1 108 ? -6.019 -3.811 16.259 1.00 90.69 108 ASP A CA 1
ATOM 875 C C . ASP A 1 108 ? -6.899 -2.614 15.901 1.00 90.69 108 ASP A C 1
ATOM 877 O O . ASP A 1 108 ? -8.002 -2.821 15.425 1.00 90.69 108 ASP A O 1
ATOM 881 N N . GLU A 1 109 ? -6.398 -1.383 16.038 1.00 93.31 109 GLU A N 1
ATOM 882 C CA . GLU A 1 109 ? -7.126 -0.144 15.733 1.00 93.31 109 GLU A CA 1
ATOM 883 C C . GLU A 1 109 ? -6.734 0.462 14.372 1.00 93.31 109 GLU A C 1
ATOM 885 O O . GLU A 1 109 ? -6.720 1.686 14.201 1.00 93.31 109 GLU A O 1
ATOM 890 N N . TRP A 1 110 ? -6.407 -0.378 13.382 1.00 93.44 110 TRP A N 1
ATOM 891 C CA . TRP A 1 110 ? -5.891 0.057 12.076 1.00 93.44 110 TRP A CA 1
ATOM 892 C C . TRP A 1 110 ? -6.750 1.135 11.389 1.00 93.44 110 TRP A C 1
ATOM 894 O O . TRP A 1 110 ? -6.220 2.000 10.695 1.00 93.44 110 TRP A O 1
ATOM 904 N N . TRP A 1 111 ? -8.072 1.126 11.587 1.00 93.44 111 TRP A N 1
ATOM 905 C CA . TRP A 1 111 ? -9.014 2.072 10.971 1.00 93.44 111 TRP A CA 1
ATOM 906 C C . TRP A 1 111 ? -8.773 3.529 11.382 1.00 93.44 111 TRP A C 1
ATOM 908 O O . TRP A 1 111 ? -9.056 4.443 10.603 1.00 93.44 111 TRP A O 1
ATOM 918 N N . THR A 1 112 ? -8.205 3.755 12.569 1.00 93.88 112 THR A N 1
ATOM 919 C CA . THR A 1 112 ? -7.888 5.098 13.075 1.00 93.88 112 THR A CA 1
ATOM 920 C C . THR A 1 112 ? -6.826 5.789 12.220 1.00 93.88 112 THR A C 1
ATOM 922 O O . THR A 1 112 ? -6.903 6.998 12.000 1.00 93.88 112 THR A O 1
ATOM 925 N N . HIS A 1 113 ? -5.901 5.019 11.633 1.00 90.62 113 HIS A N 1
ATOM 926 C CA . HIS A 1 113 ? -4.866 5.522 10.725 1.00 90.62 113 HIS A CA 1
ATOM 927 C C . HIS A 1 113 ? -5.436 6.115 9.432 1.00 90.62 113 HIS A C 1
ATOM 929 O O . HIS A 1 113 ? -4.765 6.899 8.762 1.00 90.62 113 HIS A O 1
ATOM 935 N N . PHE A 1 114 ? -6.673 5.756 9.090 1.00 92.12 114 PHE A N 1
ATOM 936 C CA . PHE A 1 114 ? -7.363 6.196 7.881 1.00 92.12 114 PHE A CA 1
ATOM 937 C C . PHE A 1 114 ? -8.541 7.135 8.185 1.00 92.12 114 PHE A C 1
ATOM 939 O O . PHE A 1 114 ? -9.286 7.493 7.278 1.00 92.12 114 PHE A O 1
ATOM 946 N N . GLY A 1 115 ? -8.704 7.556 9.446 1.00 92.00 115 GLY A N 1
ATOM 947 C CA . GLY A 1 115 ? -9.749 8.495 9.861 1.00 92.00 115 GLY A CA 1
ATOM 948 C C . GLY A 1 115 ? -11.150 7.888 9.982 1.00 92.00 115 GLY A C 1
ATOM 949 O O . GLY A 1 115 ? -12.124 8.638 10.009 1.00 92.00 115 GLY A O 1
ATOM 950 N N . TYR A 1 116 ? -11.260 6.561 10.061 1.00 93.44 116 TYR A N 1
ATOM 951 C CA . TYR A 1 116 ? -12.529 5.866 10.285 1.00 93.44 116 TYR A CA 1
ATOM 952 C C . TYR A 1 116 ? -12.730 5.530 11.764 1.00 93.44 116 TYR A C 1
ATOM 954 O O . TYR A 1 116 ? -11.807 5.597 12.578 1.00 93.44 116 TYR A O 1
ATOM 962 N N . THR A 1 117 ? -13.953 5.142 12.106 1.00 92.88 117 THR A N 1
ATOM 963 C CA . THR A 1 117 ? -14.338 4.637 13.424 1.00 92.88 117 THR A CA 1
ATOM 964 C C . THR A 1 117 ? -14.623 3.139 13.368 1.00 92.88 117 THR A C 1
ATOM 966 O O . THR A 1 117 ? -14.895 2.582 12.307 1.00 92.88 117 THR A O 1
ATOM 969 N N . GLU A 1 118 ? -14.637 2.472 14.521 1.00 88.88 118 GLU A N 1
ATOM 970 C CA . GLU A 1 118 ? -14.985 1.046 14.605 1.00 88.88 118 GLU A CA 1
ATOM 971 C C . GLU A 1 118 ? -16.379 0.752 14.013 1.00 88.88 118 GLU A C 1
ATOM 973 O O . GLU A 1 118 ? -16.611 -0.284 13.389 1.00 88.88 118 GLU A O 1
ATOM 978 N N . SER A 1 119 ? -17.306 1.710 14.117 1.00 87.50 119 SER A N 1
ATOM 979 C CA . SER A 1 119 ? -18.653 1.579 13.554 1.00 87.50 119 SER A CA 1
ATOM 980 C C . SER A 1 119 ? -18.680 1.504 12.020 1.00 87.50 119 SER A C 1
ATOM 982 O O . SER A 1 119 ? -19.597 0.909 11.450 1.00 87.50 119 SER A O 1
ATOM 984 N N . ASP A 1 120 ? -17.641 2.012 11.352 1.00 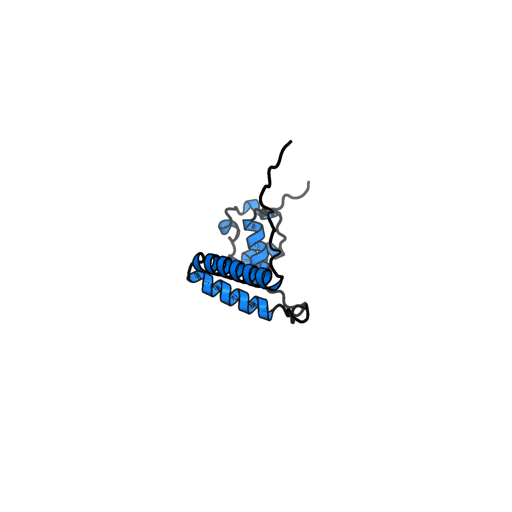86.62 120 ASP A N 1
ATOM 985 C CA . ASP A 1 120 ? -17.505 2.023 9.891 1.00 86.62 120 ASP A CA 1
ATOM 986 C C . ASP A 1 120 ? -17.063 0.665 9.313 1.00 86.62 120 ASP A C 1
ATOM 988 O O . ASP A 1 120 ? -17.094 0.453 8.094 1.00 86.62 120 ASP A O 1
ATOM 992 N N . LEU A 1 121 ? -16.666 -0.273 10.179 1.00 84.94 121 LEU A N 1
ATOM 993 C CA . LEU A 1 121 ? -16.242 -1.628 9.815 1.00 84.94 121 LEU A CA 1
ATOM 994 C C . LEU A 1 121 ? -17.424 -2.567 9.560 1.00 84.94 121 LEU A C 1
ATOM 996 O O . LEU A 1 121 ? -17.280 -3.596 8.888 1.00 84.94 121 LEU A O 1
ATOM 1000 N N . VAL A 1 122 ? -18.596 -2.238 10.109 1.00 83.88 122 VAL A N 1
ATOM 1001 C CA . VAL A 1 122 ? -19.768 -3.109 10.063 1.00 83.88 122 VAL A CA 1
ATOM 1002 C C . VAL A 1 122 ? -20.424 -3.005 8.692 1.00 83.88 122 VAL A C 1
ATOM 1004 O O . VAL A 1 122 ? -20.987 -1.980 8.298 1.00 83.88 122 VAL A O 1
ATOM 1007 N N . ARG A 1 123 ? -20.405 -4.112 7.950 1.00 70.06 123 ARG A N 1
ATOM 1008 C CA . ARG A 1 123 ? -21.181 -4.237 6.719 1.00 70.06 123 ARG A CA 1
ATOM 1009 C C . ARG A 1 123 ? -22.662 -4.231 7.102 1.00 70.06 123 ARG A C 1
ATOM 1011 O O . ARG A 1 123 ? -23.098 -5.098 7.859 1.00 70.06 123 ARG A O 1
ATOM 1018 N N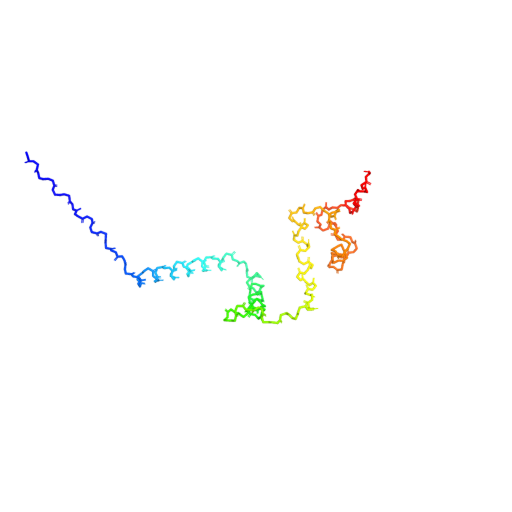 . ALA A 1 124 ? -23.435 -3.249 6.627 1.00 61.00 124 ALA A N 1
ATOM 1019 C CA . ALA A 1 124 ? -24.883 -3.266 6.839 1.00 61.00 124 ALA A CA 1
ATOM 1020 C C . ALA A 1 124 ? -25.424 -4.598 6.309 1.00 61.00 124 ALA A C 1
ATOM 1022 O O . ALA A 1 124 ? -25.239 -4.904 5.133 1.00 61.00 124 ALA A O 1
ATOM 1023 N N . LYS A 1 125 ? -26.020 -5.402 7.195 1.00 57.31 125 LYS A N 1
ATOM 1024 C CA . LYS A 1 125 ? -26.715 -6.624 6.797 1.00 57.31 125 LYS A CA 1
ATOM 1025 C C . LYS A 1 125 ? -27.801 -6.228 5.804 1.00 57.31 125 LYS A C 1
ATOM 1027 O O . LYS A 1 125 ? -28.629 -5.377 6.133 1.00 57.31 125 LYS A O 1
ATOM 1032 N N . ASP A 1 126 ? -27.758 -6.831 4.622 1.00 55.88 126 ASP A N 1
ATOM 1033 C CA . ASP A 1 126 ? -28.843 -6.775 3.651 1.00 55.88 126 ASP A CA 1
ATOM 1034 C C . ASP A 1 126 ? -30.157 -7.110 4.379 1.00 55.88 126 ASP A C 1
ATOM 1036 O O . ASP A 1 126 ? -30.262 -8.141 5.053 1.00 55.88 126 ASP A O 1
ATOM 1040 N N . ARG A 1 127 ? -31.103 -6.168 4.336 1.00 38.69 127 ARG A N 1
ATOM 1041 C CA . ARG A 1 127 ? -32.496 -6.379 4.739 1.00 38.69 127 ARG A CA 1
ATOM 1042 C C . ARG A 1 127 ? -33.259 -7.023 3.598 1.00 38.69 127 ARG A C 1
ATOM 1044 O O . ARG A 1 127 ? -33.021 -6.598 2.448 1.00 38.69 127 ARG A O 1
#

Foldseek 3Di:
DDDDDDDDPPPPDDDPVNVVVVVVVVVVVVVVVVVVPDPPVVVVVVVVVVVVVCQQADPVVRDRPDPPPPPPPLVVLLVVLVVCLLVPDFLLPDDPVSVVSQCVVCNPPSVVVSVDDPVSNHNPPDD

Radius of gyration: 26.73 Å; chains: 1; bounding box: 52×61×80 Å

Sequence (127 aa):
MQDTQGPLFTTRRRTAEEEAEMQTRFFEQIRQSAMNSIPPEHIEHLKKFGDKFHRSFDVEAQQSRHTSANEIVLEESLAYVAECVKAGLHPRYLTEDEKHLLQAGFGDEWWTHFGYTESDLVRAKDR